Protein 1KW4 (pdb70)

Solvent-accessible surface area: 4544 Å² total

InterPro domains:
  IPR001660 Sterile alpha motif domain [PF00536] (1512-1574)
  IPR001660 Sterile alpha motif domain [PS50105] (1513-1577)
  IPR001660 Sterile alpha motif domain [SM00454] (1510-1577)
  IPR012313 Zinc finger, FCS-type [PS51024] (1356-1389)
  IPR013761 Sterile alpha motif/pointed domain superfamily [G3DSA:1.10.150.50] (1498-1577)
  IPR013761 Sterile alpha motif/pointed domain superfamily [SSF47769] (1503-1577)
  IPR038603 FCS-type zinc finger superfamily [G3DSA:3.30.60.160] (1358-1394)
  IPR051425 Formin Homology [PTHR45725] (811-1508)

Sequence (68 aa):
DRPPISSWSVDDVSNFIRELPGCQDYVDDFIQQEIDGQALLRLKEKHLVNAGKLGPALKIVAKVESIK

Nearest PDB structures (foldseek):
  1kw4-assembly1_A  TM=1.007E+00  e=1.002E-10  Drosophila melanogaster
  1pk1-assembly2_C  TM=9.423E-01  e=5.558E-08  Drosophila melanogaster
  4pzn-assembly1_A  TM=9.598E-01  e=1.156E-06  Homo sapiens
  4pzn-assembly6_E  TM=9.297E-01  e=1.576E-06  Homo sapiens
  4pzo-assembly1_A  TM=9.443E-01  e=6.550E-06  Homo sapiens

Foldseek 3Di:
DDDDLVPFFLVRVLVVQCPQPPRVVCSVVSSVVRQGSVNLQVDDLCCVPPCPDNVSSVSSNVVSVVVD

Secondary structure (DSSP, 8-state):
----GGG--HHHHHHHHHTSTT-GGGHHHHHHTT--HHHHHH--HHHHHT---HHHHHHHHHHHHHH-

Structure (mmCIF, N/CA/C/O backbone):
data_1KW4
#
_entry.id   1KW4
#
_cell.length_a   59.836
_cell.length_b   59.836
_cell.length_c   44.896
_cell.angle_alpha   90.00
_cell.angle_beta   90.00
_cell.angle_gamma   120.00
#
_symmetry.space_group_name_H-M   'P 65'
#
loop_
_entity.id
_entity.type
_entity.pdbx_description
1 polymer Polyhomeotic
2 water water
#
loop_
_atom_site.group_PDB
_atom_site.id
_atom_site.type_symbol
_atom_site.label_atom_id
_atom_site.label_alt_id
_atom_site.label_comp_id
_atom_site.label_asym_id
_atom_site.label_entity_id
_atom_site.label_seq_id
_atom_site.pdbx_PDB_ins_code
_atom_site.Cartn_x
_atom_site.Cartn_y
_atom_site.Cartn_z
_atom_site.occupancy
_atom_site.B_iso_or_equiv
_atom_site.auth_seq_id
_atom_site.auth_comp_id
_atom_site.auth_asym_id
_atom_site.auth_atom_id
_atom_site.pdbx_PDB_model_num
ATOM 1 N N . ASP A 1 10 ? 28.551 16.497 17.461 1.00 49.23 10 ASP A N 1
ATOM 2 C CA . ASP A 1 10 ? 27.396 17.189 16.818 1.00 47.44 10 ASP A CA 1
ATOM 3 C C . ASP A 1 10 ? 27.845 17.981 15.594 1.00 45.48 10 ASP A C 1
ATOM 4 O O . ASP A 1 10 ? 27.292 1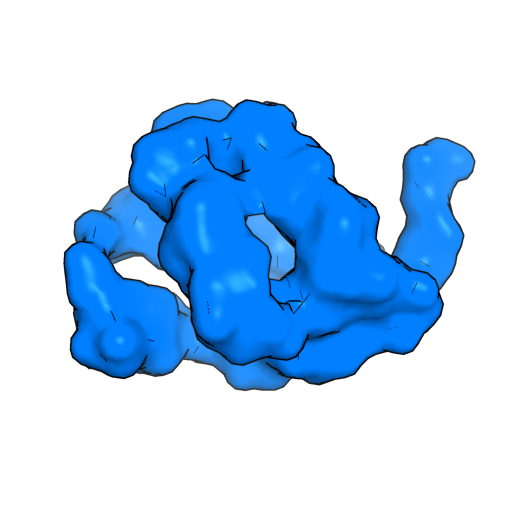7.825 14.503 1.00 45.84 10 ASP A O 1
ATOM 9 N N . ARG A 1 11 ? 28.846 18.835 15.785 1.00 41.64 11 ARG A N 1
ATOM 10 C CA . ARG A 1 11 ? 29.388 19.648 14.702 1.00 37.99 11 ARG A CA 1
ATOM 11 C C . ARG A 1 11 ? 30.874 19.906 14.950 1.00 32.61 11 ARG A C 1
ATOM 12 O O . ARG A 1 11 ? 31.256 20.287 16.050 1.00 32.53 11 ARG A O 1
ATOM 20 N N . PRO A 1 12 ? 31.729 19.694 13.939 1.00 30.19 12 PRO A N 1
ATOM 21 C CA . PRO A 1 12 ? 33.154 19.964 14.171 1.00 28.07 12 PRO A CA 1
ATOM 22 C C . PRO A 1 12 ? 33.312 21.490 14.145 1.00 25.57 12 PRO A C 1
ATOM 23 O O . PRO A 1 12 ? 32.339 22.202 13.883 1.00 24.88 12 PRO A O 1
ATOM 27 N N . PRO A 1 13 ? 34.522 22.011 14.419 1.00 23.90 13 PRO A N 1
ATOM 28 C CA . PRO A 1 13 ? 34.726 23.468 14.405 1.00 23.25 13 PRO A CA 1
ATOM 29 C C . PRO A 1 13 ? 34.363 24.062 13.039 1.00 21.86 13 PRO A C 1
ATOM 30 O O . PRO A 1 13 ? 34.655 23.467 12.001 1.00 20.97 13 PRO A O 1
ATOM 34 N N . ILE A 1 14 ? 33.729 25.233 13.035 1.00 21.63 14 ILE A N 1
ATOM 35 C CA . ILE A 1 14 ? 33.336 25.863 11.775 1.00 20.00 14 ILE A CA 1
ATOM 36 C C . ILE A 1 14 ? 34.529 26.051 10.842 1.00 20.09 14 ILE A C 1
ATOM 37 O O . ILE A 1 14 ? 34.416 25.852 9.632 1.00 18.19 14 ILE A O 1
ATOM 42 N N . SER A 1 15 ? 35.681 26.413 11.397 1.00 19.29 15 SER A N 1
ATOM 43 C CA . SER A 1 15 ? 36.868 26.617 10.579 1.00 21.21 15 SER A CA 1
ATOM 44 C C . SER A 1 15 ? 37.259 25.374 9.769 1.00 21.88 15 SER A C 1
ATOM 45 O O . SER A 1 15 ? 37.990 25.481 8.786 1.00 22.48 15 SER A O 1
ATOM 48 N N . SER A 1 16 ? 36.767 24.204 10.174 1.00 20.90 16 SER A N 1
ATOM 49 C CA . SER A 1 16 ? 37.071 22.954 9.473 1.00 21.73 16 SER A CA 1
ATOM 50 C C . SER A 1 16 ? 36.028 22.558 8.419 1.00 22.61 16 SER A C 1
ATOM 51 O O . SER A 1 16 ? 36.233 21.596 7.670 1.00 23.96 16 SER A O 1
ATOM 54 N N . TRP A 1 17 ? 34.919 23.290 8.353 1.00 20.31 17 TRP A N 1
ATOM 55 C CA . TRP A 1 17 ? 33.854 22.965 7.398 1.00 19.13 17 TRP A CA 1
ATOM 56 C C . TRP A 1 17 ? 34.230 23.164 5.932 1.00 18.42 17 TRP A C 1
ATOM 57 O O . TRP A 1 17 ? 34.844 24.163 5.563 1.00 19.01 17 TRP A O 1
ATOM 68 N N . SER A 1 18 ? 33.846 22.207 5.094 1.00 19.05 18 SER A N 1
ATOM 69 C CA . SER A 1 18 ? 34.107 22.294 3.661 1.00 18.59 18 SER A CA 1
ATOM 70 C C . SER A 1 18 ? 32.971 23.086 3.006 1.00 19.63 18 SER A C 1
ATOM 71 O O . SER A 1 18 ? 32.014 23.479 3.675 1.00 17.34 18 SER A O 1
ATOM 74 N N . VAL A 1 19 ? 33.078 23.321 1.700 1.00 19.19 19 VAL A N 1
ATOM 75 C CA . VAL A 1 19 ? 32.017 24.029 0.984 1.00 20.08 19 VAL A CA 1
ATOM 76 C C . VAL A 1 19 ? 30.741 23.183 1.076 1.00 20.07 19 VAL A C 1
ATOM 77 O O . VAL A 1 19 ? 29.649 23.713 1.295 1.00 19.09 19 VAL A O 1
ATOM 81 N N . ASP A 1 20 ? 30.873 21.867 0.911 1.00 20.45 20 ASP A N 1
ATOM 82 C CA . ASP A 1 20 ? 29.706 20.985 0.999 1.00 22.11 20 ASP A CA 1
ATOM 83 C C . ASP A 1 20 ? 29.079 21.025 2.395 1.00 21.10 20 ASP A C 1
ATOM 84 O O . ASP A 1 20 ? 27.852 20.996 2.527 1.00 20.56 20 ASP A O 1
ATOM 89 N N . ASP A 1 21 ? 29.914 21.089 3.431 1.00 19.69 21 ASP A N 1
ATOM 90 C CA . ASP A 1 21 ? 29.417 21.153 4.808 1.00 19.23 21 ASP A CA 1
ATOM 91 C C . ASP A 1 21 ? 28.588 22.429 5.005 1.00 18.11 21 ASP A C 1
ATOM 92 O O . ASP A 1 21 ? 27.518 22.401 5.613 1.00 18.25 21 ASP A O 1
ATOM 97 N N . VAL A 1 22 ? 29.098 23.552 4.507 1.00 17.27 22 VAL A N 1
ATOM 98 C CA . VAL A 1 22 ? 28.384 24.822 4.627 1.00 15.31 22 VAL A CA 1
ATOM 99 C C . VAL A 1 22 ? 27.046 24.765 3.880 1.00 16.07 22 VAL A C 1
ATOM 100 O O . VAL A 1 22 ? 26.041 25.279 4.367 1.00 17.02 22 VAL A O 1
ATOM 104 N N . SER A 1 23 ? 27.023 24.128 2.710 1.00 16.02 23 SER A N 1
ATOM 105 C CA . SER A 1 23 ? 25.782 24.042 1.936 1.00 17.15 23 SER A CA 1
ATOM 106 C C . SER A 1 23 ? 24.705 23.257 2.692 1.00 18.30 23 SER A C 1
ATOM 107 O O . SER A 1 23 ? 23.514 23.560 2.592 1.00 17.84 23 SER A O 1
ATOM 110 N N . ASN A 1 24 ? 25.119 22.250 3.452 1.00 18.45 24 ASN A N 1
ATOM 111 C CA . ASN A 1 24 ? 24.165 21.464 4.229 1.00 19.91 24 ASN A CA 1
ATOM 112 C C . ASN A 1 24 ? 23.649 22.275 5.423 1.00 20.56 24 ASN A C 1
ATOM 113 O O . ASN A 1 24 ? 22.482 22.159 5.812 1.00 21.39 24 ASN A O 1
ATOM 118 N N . PHE A 1 25 ? 24.525 23.096 5.992 1.00 20.02 25 PHE A N 1
ATOM 119 C CA . PHE A 1 25 ? 24.176 23.967 7.114 1.00 20.04 25 PHE A CA 1
ATOM 120 C C . PHE A 1 25 ? 23.099 24.964 6.658 1.00 20.08 25 PHE A C 1
ATOM 121 O O . PHE A 1 25 ? 22.093 25.171 7.345 1.00 20.76 25 PHE A O 1
ATOM 129 N N . ILE A 1 26 ? 23.305 25.567 5.489 1.00 18.36 26 ILE A N 1
ATOM 130 C CA . ILE A 1 26 ? 22.351 26.533 4.940 1.00 17.88 26 ILE A CA 1
ATOM 131 C C . ILE A 1 26 ? 21.020 25.846 4.595 1.00 21.12 26 ILE A C 1
ATOM 132 O O . ILE A 1 26 ? 19.942 26.384 4.866 1.00 20.76 26 ILE A O 1
ATOM 137 N N . ARG A 1 27 ? 21.095 24.650 4.016 1.00 19.03 27 ARG A N 1
ATOM 138 C CA . ARG A 1 27 ? 19.900 23.896 3.640 1.00 22.98 27 ARG A CA 1
ATOM 139 C C . ARG A 1 27 ? 18.957 23.656 4.817 1.00 24.19 27 ARG A C 1
ATOM 140 O O . ARG A 1 27 ? 17.732 23.657 4.651 1.00 26.10 27 ARG A O 1
ATOM 148 N N . GLU A 1 28 ? 19.527 23.462 6.002 1.00 24.91 28 GLU A N 1
ATOM 149 C CA . GLU A 1 28 ? 18.741 23.185 7.200 1.00 29.09 28 GLU A CA 1
ATOM 150 C C . GLU A 1 28 ? 18.291 24.397 8.015 1.00 29.15 28 GLU A C 1
ATOM 151 O O . GLU A 1 28 ? 17.551 24.245 8.989 1.00 29.80 28 GLU A O 1
ATOM 157 N N . LEU A 1 29 ? 18.733 25.592 7.632 1.00 27.36 29 LEU A N 1
ATOM 158 C CA . LEU A 1 29 ? 18.328 26.811 8.334 1.00 29.21 29 LEU A CA 1
ATOM 159 C C . LEU A 1 29 ? 16.971 27.263 7.808 1.00 29.39 29 LEU A C 1
ATOM 160 O O . LEU A 1 29 ? 16.804 27.491 6.613 1.00 27.79 29 LEU A O 1
ATOM 165 N N . PRO A 1 30 ? 15.984 27.416 8.702 1.00 31.68 30 PRO A N 1
ATOM 166 C CA . PRO A 1 30 ? 14.644 27.841 8.286 1.00 32.52 30 PRO A CA 1
ATOM 167 C C . PRO A 1 30 ? 14.595 29.066 7.374 1.00 31.33 30 PRO A C 1
ATOM 168 O O . PRO A 1 30 ? 15.102 30.134 7.717 1.00 32.80 30 PRO A O 1
ATOM 172 N N . GLY A 1 31 ? 13.989 28.891 6.203 1.00 30.52 31 GLY A N 1
ATOM 173 C CA . GLY A 1 31 ? 13.856 29.978 5.248 1.00 30.67 31 GLY A CA 1
ATOM 174 C C . GLY A 1 31 ? 15.069 30.326 4.401 1.00 30.53 31 GLY A C 1
ATOM 175 O O . GLY A 1 31 ? 15.047 31.321 3.674 1.00 30.39 31 GLY A O 1
ATOM 176 N N . CYS A 1 32 ? 16.119 29.511 4.461 1.00 28.57 32 CYS A N 1
ATOM 177 C CA . CYS A 1 32 ? 17.331 29.801 3.695 1.00 27.25 32 CYS A CA 1
ATOM 178 C C . CYS A 1 32 ? 17.635 28.799 2.580 1.00 28.05 32 CYS A C 1
ATOM 179 O O . CYS A 1 32 ? 18.625 28.951 1.863 1.00 25.61 32 CYS A O 1
ATOM 182 N N . GLN A 1 33 ? 16.779 27.796 2.412 1.00 28.36 33 GLN A N 1
ATOM 183 C CA . GLN A 1 33 ? 17.021 26.771 1.399 1.00 30.92 33 GLN A CA 1
ATOM 184 C C . GLN A 1 33 ? 17.188 27.258 -0.042 1.00 29.88 33 GLN A C 1
ATOM 185 O O . GLN A 1 33 ? 17.854 26.597 -0.839 1.00 28.50 33 GLN A O 1
ATOM 191 N N . ASP A 1 34 ? 16.609 28.405 -0.384 1.00 28.24 34 ASP A N 1
ATOM 192 C CA . ASP A 1 34 ? 16.729 28.922 -1.746 1.00 29.49 34 ASP A CA 1
ATOM 193 C C . ASP A 1 34 ? 18.120 29.462 -2.070 1.00 26.71 34 ASP A C 1
ATOM 194 O O . ASP A 1 34 ? 18.406 29.786 -3.223 1.00 27.14 34 ASP A O 1
ATOM 199 N N . TYR A 1 35 ? 18.983 29.551 -1.063 1.00 23.37 35 TYR A N 1
ATOM 200 C CA . TYR A 1 35 ? 20.327 30.089 -1.266 1.00 23.24 35 TYR A CA 1
ATOM 201 C C . TYR A 1 35 ? 21.454 29.049 -1.266 1.00 21.21 35 TYR A C 1
ATOM 202 O O . TYR A 1 35 ? 22.630 29.400 -1.379 1.00 20.67 35 TYR A O 1
ATOM 211 N N . VAL A 1 36 ? 21.098 27.773 -1.167 1.00 20.49 36 VAL A N 1
ATOM 212 C CA . VAL A 1 36 ? 22.103 26.713 -1.155 1.00 20.15 36 VAL A CA 1
ATOM 213 C C . VAL A 1 36 ? 23.017 26.754 -2.385 1.00 21.09 36 VAL A C 1
ATOM 214 O O . VAL A 1 36 ? 24.237 26.672 -2.257 1.00 21.37 36 VAL A O 1
ATOM 218 N N . ASP A 1 37 ? 22.441 26.884 -3.576 1.00 22.17 37 ASP A N 1
ATOM 219 C CA . ASP A 1 37 ? 23.269 26.919 -4.780 1.00 24.96 37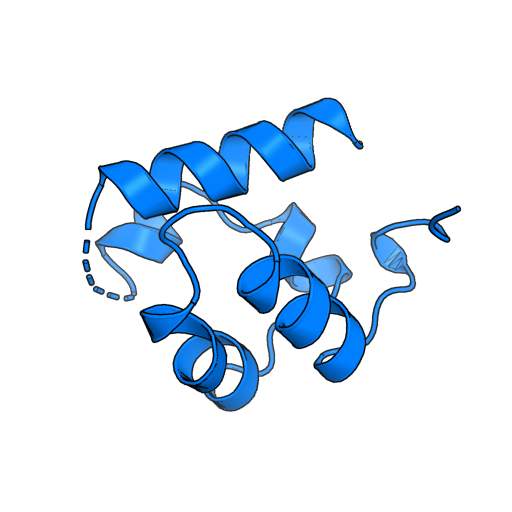 ASP A CA 1
ATOM 220 C C . ASP A 1 37 ? 24.210 28.120 -4.835 1.00 24.47 37 ASP A C 1
ATOM 221 O O . ASP A 1 37 ? 25.307 28.022 -5.386 1.00 26.05 37 ASP A O 1
ATOM 226 N N . ASP A 1 38 ? 23.787 29.249 -4.273 1.00 23.96 38 ASP A N 1
ATOM 227 C CA . ASP A 1 38 ? 24.624 30.447 -4.263 1.00 25.43 38 ASP A CA 1
ATOM 228 C C . ASP A 1 38 ? 25.867 30.229 -3.402 1.00 23.46 38 ASP A C 1
ATOM 229 O O . ASP A 1 38 ? 26.968 30.640 -3.778 1.00 22.31 38 ASP A O 1
ATOM 234 N N . PHE A 1 39 ? 25.698 29.588 -2.248 1.00 21.34 39 PHE A N 1
ATOM 235 C CA . PHE A 1 39 ? 26.841 29.324 -1.377 1.00 19.69 39 PHE A CA 1
ATOM 236 C C . PHE A 1 39 ? 27.830 28.380 -2.059 1.00 20.05 39 PHE A C 1
ATOM 237 O O . PHE A 1 39 ? 29.048 28.559 -1.958 1.00 19.33 39 PHE A O 1
ATOM 245 N N . ILE A 1 40 ? 27.312 27.380 -2.767 1.00 19.38 40 ILE A N 1
ATOM 246 C CA . ILE A 1 40 ? 28.180 26.435 -3.460 1.00 21.70 40 ILE A CA 1
ATOM 247 C C . ILE A 1 40 ? 28.915 27.143 -4.598 1.00 23.94 40 ILE A C 1
ATOM 248 O O . ILE A 1 40 ? 30.130 26.983 -4.755 1.00 23.13 40 ILE A O 1
ATOM 253 N N . GLN A 1 41 ? 28.181 27.937 -5.374 1.00 24.18 41 GLN A N 1
ATOM 254 C CA . GLN A 1 41 ? 28.766 28.665 -6.501 1.00 27.86 41 GLN A CA 1
ATOM 255 C C . GLN A 1 41 ? 29.855 29.650 -6.073 1.00 27.75 41 GLN A C 1
ATOM 256 O O . GLN A 1 41 ? 30.842 29.835 -6.784 1.00 28.07 41 GLN A O 1
ATOM 262 N N . GLN A 1 42 ? 29.681 30.283 -4.916 1.00 24.44 42 GLN A N 1
ATOM 263 C CA . GLN A 1 42 ? 30.671 31.239 -4.432 1.00 24.27 42 GLN A CA 1
ATOM 264 C C . GLN A 1 42 ? 31.769 30.570 -3.603 1.00 22.75 42 GLN A C 1
ATOM 265 O O . GLN A 1 42 ? 32.637 31.252 -3.049 1.00 22.58 42 GLN A O 1
ATOM 271 N N . GLU A 1 43 ? 31.720 29.242 -3.533 1.00 20.30 43 GLU A N 1
ATOM 272 C CA . GLU A 1 43 ? 32.695 28.429 -2.803 1.00 22.90 43 GLU A CA 1
ATOM 273 C C . GLU A 1 43 ? 32.923 28.897 -1.368 1.00 22.29 43 GLU A C 1
ATOM 274 O O . GLU A 1 43 ? 34.060 29.103 -0.929 1.00 20.43 43 GLU A O 1
ATOM 280 N N . ILE A 1 44 ? 31.825 29.048 -0.637 1.00 19.22 44 ILE A N 1
ATOM 281 C CA . ILE A 1 44 ? 31.889 29.477 0.752 1.00 18.03 44 ILE A CA 1
ATOM 282 C C . ILE A 1 44 ? 32.143 28.268 1.660 1.00 18.10 44 ILE A C 1
ATOM 283 O O . ILE A 1 44 ? 31.260 27.419 1.828 1.00 17.22 44 ILE A O 1
ATOM 288 N N . ASP A 1 45 ? 33.348 28.168 2.219 1.00 17.88 45 ASP A N 1
ATOM 289 C CA . ASP A 1 45 ? 33.653 27.088 3.155 1.00 19.18 45 ASP A CA 1
ATOM 290 C C . ASP A 1 45 ? 33.573 27.696 4.556 1.00 18.48 45 ASP A C 1
ATOM 291 O O . ASP A 1 45 ? 33.189 28.856 4.696 1.00 18.24 45 ASP A O 1
ATOM 296 N N . GLY A 1 46 ? 33.915 26.921 5.584 1.00 17.54 46 GLY A N 1
ATOM 297 C CA . GLY A 1 46 ? 33.834 27.418 6.951 1.00 18.49 46 GLY A CA 1
ATOM 298 C C . GLY A 1 46 ? 34.614 28.685 7.256 1.00 19.26 46 GLY A C 1
ATOM 299 O O . GLY A 1 46 ? 34.111 29.587 7.935 1.00 18.86 46 GLY A O 1
ATOM 300 N N . GLN A 1 47 ? 35.849 28.758 6.774 1.00 19.72 47 GLN A N 1
ATOM 301 C CA . GLN A 1 47 ? 36.670 29.943 7.010 1.00 22.07 47 GLN A CA 1
ATOM 302 C C . GLN A 1 47 ? 36.013 31.189 6.421 1.00 22.87 47 GLN A C 1
ATOM 303 O O . GLN A 1 47 ? 36.048 32.261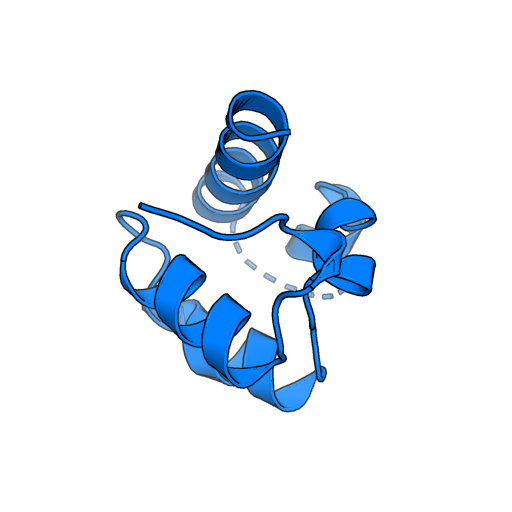 7.029 1.00 22.89 47 GLN A O 1
ATOM 309 N N . ALA A 1 48 ? 35.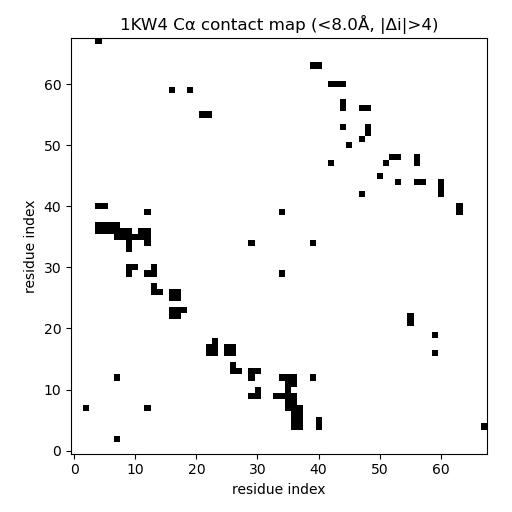412 31.050 5.243 1.00 20.04 48 ALA A N 1
ATOM 310 C CA . ALA A 1 48 ? 34.738 32.176 4.601 1.00 20.68 48 ALA A CA 1
ATOM 311 C C . ALA A 1 48 ? 33.451 32.529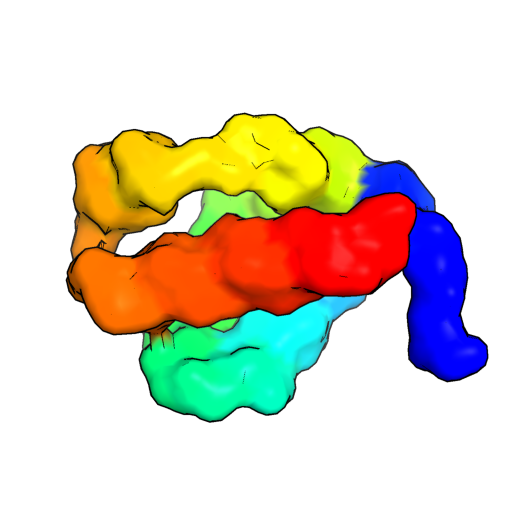 5.347 1.00 19.82 48 ALA A C 1
ATOM 312 O O . ALA A 1 48 ? 33.111 33.705 5.503 1.00 20.78 48 ALA A O 1
ATOM 314 N N . LEU A 1 49 ? 32.733 31.505 5.801 1.00 18.89 49 LEU A N 1
ATOM 315 C CA . LEU A 1 49 ? 31.479 31.706 6.528 1.00 20.06 49 LEU A CA 1
ATOM 316 C C . LEU A 1 49 ? 31.684 32.561 7.781 1.00 21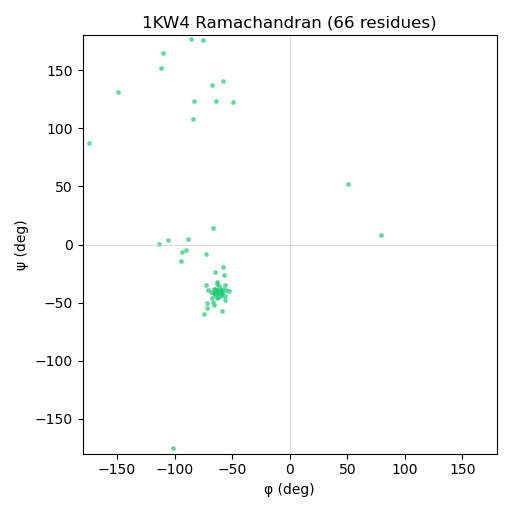.11 49 LEU A C 1
ATOM 317 O O . LEU A 1 49 ? 30.843 33.398 8.126 1.00 20.99 49 LEU A O 1
ATOM 322 N N . LEU A 1 50 ? 32.804 32.349 8.460 1.00 21.22 50 LEU A N 1
ATOM 323 C CA . LEU A 1 50 ? 33.110 33.102 9.669 1.00 24.43 50 LEU A CA 1
ATOM 324 C C . LEU A 1 50 ? 33.306 34.592 9.383 1.00 25.91 50 LEU A C 1
ATOM 325 O O . LEU A 1 50 ? 33.126 35.430 10.272 1.00 25.22 50 LEU A O 1
ATOM 330 N N . ARG A 1 51 ? 33.656 34.918 8.141 1.00 25.72 51 ARG A N 1
ATOM 331 C CA . ARG A 1 51 ? 33.891 36.305 7.738 1.00 28.72 51 ARG A CA 1
ATOM 332 C C . ARG A 1 51 ? 32.686 37.003 7.115 1.00 30.02 51 ARG A C 1
ATOM 333 O O . ARG A 1 51 ? 32.688 38.227 6.965 1.00 30.87 51 ARG A O 1
ATOM 341 N N . LEU A 1 52 ? 31.665 36.237 6.743 1.00 29.71 52 LEU A N 1
ATOM 342 C CA . LEU A 1 52 ? 30.474 36.807 6.121 1.00 32.05 52 LEU A CA 1
ATOM 343 C C . LEU A 1 52 ? 29.682 37.752 7.016 1.00 33.70 52 LEU A C 1
ATOM 344 O O . LEU A 1 52 ? 29.251 37.384 8.108 1.00 35.89 52 LEU A O 1
ATOM 349 N N . LYS A 1 53 ? 29.494 38.977 6.539 1.00 33.88 53 LYS A N 1
ATOM 350 C CA . LYS A 1 53 ? 28.736 39.977 7.276 1.00 34.43 53 LYS A CA 1
ATOM 351 C C . LYS A 1 53 ? 27.427 40.206 6.535 1.00 33.17 53 LYS A C 1
ATOM 352 O O . LYS A 1 53 ? 27.285 39.818 5.379 1.00 32.87 53 LYS A O 1
ATOM 358 N N . GLU A 1 54 ? 26.476 40.847 7.202 1.00 35.38 54 GLU A N 1
ATOM 359 C CA . GLU A 1 54 ? 25.185 41.137 6.595 1.00 37.65 54 GLU A CA 1
ATOM 360 C C . GLU A 1 54 ? 25.351 41.867 5.253 1.00 37.44 54 GLU A C 1
ATOM 361 O O . GLU A 1 54 ? 24.644 41.570 4.290 1.00 37.09 54 GLU A O 1
ATOM 367 N N . LYS A 1 55 ? 26.303 42.797 5.184 1.00 37.51 55 LYS A N 1
ATOM 368 C CA . LYS A 1 55 ? 26.546 43.562 3.955 1.00 37.19 55 LYS A CA 1
ATOM 369 C C . LYS A 1 55 ? 26.910 42.680 2.758 1.00 36.34 55 LYS A C 1
ATOM 370 O O . LYS A 1 55 ? 26.460 42.924 1.637 1.00 36.15 55 LYS A O 1
ATOM 376 N N . HIS A 1 56 ? 27.738 41.666 2.997 1.00 33.87 56 HIS A N 1
ATOM 377 C CA . HIS A 1 56 ? 28.170 40.753 1.944 1.00 33.41 56 HIS A CA 1
ATOM 378 C C . HIS A 1 56 ? 27.015 39.893 1.444 1.00 32.16 56 HIS A C 1
ATOM 379 O O . HIS A 1 56 ? 26.885 39.646 0.245 1.00 31.02 56 HIS A O 1
ATOM 386 N N . LEU A 1 57 ? 26.189 39.432 2.376 1.00 31.40 57 LEU A N 1
ATOM 387 C CA . LEU A 1 57 ? 25.041 38.594 2.051 1.00 31.82 57 LEU A CA 1
ATOM 388 C C . LEU A 1 57 ? 24.006 39.359 1.233 1.00 32.88 57 LEU A C 1
ATOM 389 O O . LEU A 1 57 ? 23.580 38.904 0.172 1.00 34.35 57 LEU A O 1
ATOM 394 N N . VAL A 1 58 ? 23.607 40.522 1.737 1.00 34.88 58 VAL A N 1
ATOM 395 C CA . VAL A 1 58 ? 22.608 41.346 1.068 1.00 36.83 58 VAL A CA 1
ATOM 396 C C . VAL A 1 58 ? 23.137 42.007 -0.203 1.00 38.92 58 VAL A C 1
ATOM 397 O O . VAL A 1 58 ? 22.561 41.846 -1.279 1.00 39.68 58 VAL A O 1
ATOM 401 N N . ASN A 1 59 ? 24.240 42.739 -0.085 1.00 40.79 59 ASN A N 1
ATOM 402 C CA . ASN A 1 59 ? 24.809 43.430 -1.238 1.00 43.20 59 ASN A CA 1
ATOM 403 C C . ASN A 1 59 ? 25.522 42.519 -2.232 1.00 42.54 59 ASN A C 1
ATOM 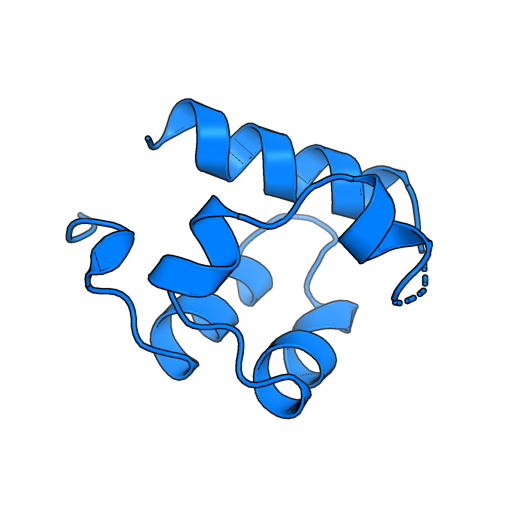404 O O . ASN A 1 59 ? 25.138 42.446 -3.399 1.00 44.00 59 ASN A O 1
ATOM 409 N N . ALA A 1 60 ? 26.555 41.823 -1.772 1.00 42.81 60 ALA A N 1
ATOM 410 C CA . ALA A 1 60 ? 27.323 40.940 -2.642 1.00 41.45 60 ALA A CA 1
ATOM 411 C C . ALA A 1 60 ? 26.563 39.717 -3.152 1.00 41.30 60 ALA A C 1
ATOM 412 O O . ALA A 1 60 ? 26.707 39.338 -4.312 1.00 40.94 60 ALA A O 1
ATOM 422 N N . GLY A 1 62 ? 23.059 39.372 -2.947 1.00 37.59 62 GLY A N 1
ATOM 423 C CA . GLY A 1 62 ? 21.679 39.691 -3.300 1.00 35.16 62 GLY A CA 1
ATOM 424 C C . GLY A 1 62 ? 20.595 38.994 -2.495 1.00 32.88 62 GLY A C 1
ATOM 425 O O . GLY A 1 62 ? 19.466 38.820 -2.959 1.00 33.07 62 GLY A O 1
ATOM 434 N N . LYS A 1 64 ? 17.851 38.359 0.658 1.00 23.83 64 LYS A N 1
ATOM 435 C CA . LYS A 1 64 ? 16.859 39.161 1.371 1.00 24.29 64 LYS A CA 1
ATOM 436 C C . LYS A 1 64 ? 17.390 39.340 2.795 1.00 24.08 64 LYS A C 1
ATOM 437 O O . LYS A 1 64 ? 18.138 38.496 3.304 1.00 20.88 64 LYS A O 1
ATOM 443 N N . LEU A 1 65 ? 17.010 40.438 3.437 1.00 22.85 65 LEU A N 1
ATOM 444 C CA . LEU A 1 65 ? 17.502 40.745 4.775 1.00 22.85 65 LEU A CA 1
ATOM 445 C C . LEU A 1 65 ? 17.207 39.724 5.876 1.00 22.90 65 LEU A C 1
ATOM 446 O O . LEU A 1 65 ? 18.064 39.472 6.727 1.00 24.25 65 LEU A O 1
ATOM 451 N N . GLY A 1 66 ? 16.011 39.141 5.862 1.00 22.36 66 GLY A N 1
A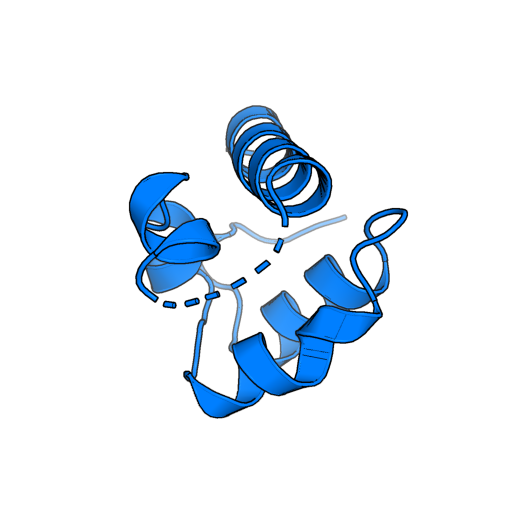TOM 452 C CA . GLY A 1 66 ? 15.636 38.169 6.878 1.00 22.87 66 GLY A CA 1
ATOM 453 C C . GLY A 1 66 ? 16.585 36.984 6.908 1.00 23.64 66 GLY A C 1
ATOM 454 O O . GLY A 1 66 ? 17.180 36.679 7.946 1.00 22.35 66 GLY A O 1
ATOM 455 N N . PRO A 1 67 ? 16.734 36.284 5.777 1.00 22.74 67 PRO A N 1
ATOM 456 C CA . PRO A 1 67 ? 17.634 35.131 5.717 1.00 22.76 67 PRO A CA 1
ATOM 457 C C . PRO A 1 67 ? 19.067 35.522 6.075 1.00 20.91 67 PRO A C 1
ATOM 458 O O . PRO A 1 67 ? 19.755 34.790 6.781 1.00 22.54 67 PRO A O 1
ATOM 462 N N . ALA A 1 68 ? 19.513 36.680 5.592 1.00 20.35 68 ALA A N 1
ATOM 463 C CA . ALA A 1 68 ? 20.868 37.145 5.871 1.00 22.35 68 ALA A CA 1
ATOM 464 C C . ALA A 1 68 ? 21.106 37.310 7.373 1.00 24.43 68 ALA A C 1
ATOM 465 O O . ALA A 1 68 ? 22.148 36.902 7.891 1.00 23.35 68 ALA A O 1
ATOM 467 N N . LEU A 1 69 ? 20.142 37.904 8.072 1.00 24.44 69 LEU A N 1
ATOM 468 C CA . LEU A 1 69 ? 20.278 38.104 9.516 1.00 26.36 69 LEU A CA 1
ATOM 469 C C . LEU A 1 69 ? 20.325 36.786 10.282 1.00 25.78 69 LEU A C 1
ATOM 470 O O . LEU A 1 69 ? 21.091 36.640 11.241 1.00 26.39 69 LEU A O 1
ATOM 475 N N . LYS A 1 70 ? 19.502 35.832 9.863 1.00 25.44 70 LYS A N 1
ATOM 476 C CA . LYS A 1 70 ? 19.448 34.530 10.515 1.00 26.18 70 LYS A CA 1
ATOM 477 C C . LYS A 1 70 ? 20.758 33.757 10.363 1.00 24.65 70 LYS A C 1
ATOM 478 O O . LYS A 1 70 ? 21.195 33.082 11.297 1.00 24.04 70 LYS A O 1
ATOM 484 N N . ILE A 1 71 ? 21.394 33.860 9.199 1.00 22.87 71 ILE A N 1
ATOM 485 C CA . ILE A 1 71 ? 22.660 33.163 8.981 1.00 22.60 71 ILE A CA 1
ATOM 486 C C . ILE A 1 71 ? 23.759 33.744 9.871 1.00 24.25 71 ILE A C 1
ATOM 487 O O . ILE A 1 71 ? 24.468 33.010 10.563 1.00 24.11 71 ILE A O 1
ATOM 492 N N . VAL A 1 72 ? 23.899 35.065 9.861 1.00 25.51 72 VAL A N 1
ATOM 493 C CA . VAL A 1 72 ? 24.921 35.709 10.680 1.00 28.58 72 VAL A CA 1
ATOM 494 C C . VAL A 1 72 ? 24.730 35.381 12.161 1.00 28.85 72 VAL A C 1
ATOM 495 O O . VAL A 1 72 ? 25.696 35.089 12.869 1.00 28.82 72 VAL A O 1
ATOM 499 N N . ALA A 1 73 ? 23.481 35.414 12.616 1.00 29.56 73 ALA A N 1
ATOM 500 C CA . ALA A 1 73 ? 23.152 35.130 14.014 1.00 30.76 73 ALA A CA 1
ATOM 501 C C . ALA A 1 73 ? 23.450 33.691 14.432 1.00 30.35 73 ALA A C 1
ATOM 502 O O . ALA A 1 73 ? 23.954 33.449 15.533 1.00 29.58 73 ALA A O 1
ATOM 504 N N . LYS A 1 74 ? 23.129 32.735 13.564 1.00 28.43 74 LYS A N 1
ATOM 505 C CA . LYS A 1 74 ? 23.376 31.332 13.877 1.00 28.11 74 LYS A CA 1
ATOM 506 C C . LYS A 1 74 ? 24.873 31.073 13.998 1.00 27.58 74 LYS A C 1
ATOM 507 O O . LYS A 1 74 ? 25.316 30.376 14.913 1.00 28.59 74 LYS A O 1
ATOM 513 N N . VAL A 1 75 ? 25.651 31.633 13.076 1.00 26.36 75 VAL A N 1
ATOM 514 C CA . VAL A 1 75 ? 27.100 31.464 13.104 1.00 26.53 75 VAL A CA 1
ATOM 515 C C . VAL A 1 75 ? 27.670 32.064 14.390 1.00 30.03 75 VAL A C 1
ATOM 516 O O . VAL A 1 75 ? 28.555 31.480 15.018 1.00 29.87 75 VAL A O 1
ATOM 520 N N . GLU A 1 76 ? 27.155 33.226 14.785 1.00 32.17 76 GLU A N 1
ATOM 521 C CA . GLU A 1 76 ? 27.617 33.888 16.005 1.00 36.58 76 GLU A CA 1
ATOM 522 C C . GLU A 1 76 ? 27.333 33.032 17.236 1.00 37.48 76 GLU A C 1
ATOM 523 O O . GLU A 1 76 ? 28.175 32.920 18.129 1.00 39.19 76 GLU A O 1
ATOM 529 N N . SER A 1 77 ? 26.149 32.429 17.282 1.00 38.95 77 SER A N 1
ATOM 530 C CA . SER A 1 77 ? 25.761 31.599 18.419 1.00 42.13 77 SER A CA 1
ATOM 531 C C . SER A 1 77 ? 26.616 30.343 18.546 1.00 43.82 77 SER A C 1
ATOM 532 O O . SER A 1 77 ? 26.953 29.922 19.653 1.00 44.45 77 SER A O 1
ATOM 535 N N . ILE A 1 78 ? 26.961 29.743 17.412 1.00 44.59 78 ILE A N 1
ATOM 536 C CA . ILE A 1 78 ? 27.780 28.536 17.404 1.00 46.54 78 ILE A CA 1
ATOM 537 C C . ILE A 1 78 ? 29.215 28.882 17.788 1.00 48.64 78 ILE A C 1
ATOM 538 O O . ILE A 1 78 ? 29.806 28.250 18.666 1.00 49.12 78 ILE A O 1
ATOM 543 N N . LYS A 1 79 ? 29.765 29.893 17.126 1.00 50.23 79 LYS A N 1
ATOM 544 C CA . LYS A 1 79 ? 31.128 30.335 17.387 1.00 52.48 79 LYS A CA 1
ATOM 545 C C . LYS A 1 79 ? 31.303 30.714 18.856 1.00 53.42 79 LYS A C 1
ATOM 546 O O . LYS A 1 79 ? 32.239 30.184 19.489 1.00 54.20 79 LYS A O 1
#

Organism: Drosophila melanogaster (NCBI:txid7227)

GO terms:
  GO:0051087 protein-folding chaperone binding (F, IDA)
  GO:0005634 nucleus (C, IDA)
  GO:0005700 polytene chromosome (C, IDA)
  GO:0005730 nucleolus (C, IDA)
  GO:0003677 DNA binding (F, IDA)
  GO:0003682 chromatin binding (F, IDA)
  GO:0043565 sequence-specific DNA binding (F, IDA)
  GO:0035102 PRC1 complex (C, IDA)
  GO:0031507 heterochromatin formation (P, IDA)
  GO:0031507 heterochromatin formation (P, IGI)
  GO:0035075 response to ecdysone (P, IMP)
  GO:0035186 syncytial blastoderm mitotic cell cycle (P, IMP)
  GO:0045892 negative regulation of DNA-templated transcription (P, IMP)
  GO:0021954 central nervous system neuron development (P, IMP)
  GO:0030708 germarium-derived female germ-line cyst encapsulation (P, IMP)
  GO:0030713 follicle cell of egg chamber stalk formation (P, IMP)
  GO:0000070 mitotic sister chromatid segregation (P, IMP)
  GO:0005515 protein binding (F, IPI)
  GO:0044547 DNA topoisomerase binding (F, IPI)
  GO:0009948 anterior/posterior axis specification (P, IMP)

B-factor: mean 31.13, std 10.52, range [14.12, 63.37]

Radius of gyration: 10.76 Å; Cα contacts (8 Å, |Δi|>4): 66; chains: 1; bounding box: 23×26×25 Å

CATH classification: 1.10.150.50